Protein AF-A0AAV9M913-F1 (afdb_monomer_lite)

Foldseek 3Di:
DDVVVVVVVVVVVVVVVVVVVVVVPPDDDPDDDDDDDDDDDDPPPDPPPPDPDPDDPPFFQAAEPQPRHGGDYVVPDPDDGDDPPDD

Secondary structure (DSSP, 8-state):
--HHHHHHHHHHHHHHHHHHHHHGGG-------------------------S---------SB-TTT--BSS-GGG--SPPPP----

Structure (mmCIF, N/CA/C/O backbone):
data_AF-A0AAV9M913-F1
#
_entry.id   AF-A0AAV9M913-F1
#
loop_
_atom_site.group_PDB
_atom_site.id
_atom_site.type_symbol
_atom_site.label_atom_id
_atom_site.label_alt_id
_atom_site.label_comp_id
_atom_site.label_asym_id
_atom_site.label_entity_id
_atom_site.label_seq_id
_atom_site.pdbx_PDB_ins_code
_atom_site.Cartn_x
_atom_site.Cartn_y
_atom_site.Cartn_z
_atom_site.occupancy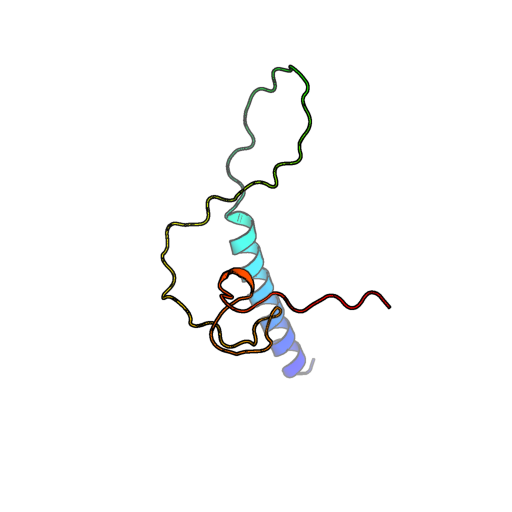
_atom_site.B_iso_or_equiv
_atom_site.auth_seq_id
_atom_site.auth_comp_id
_atom_site.auth_asym_id
_atom_site.auth_atom_id
_atom_site.pdbx_PDB_model_num
ATOM 1 N N . MET A 1 1 ? 23.000 7.680 -30.845 1.00 68.25 1 MET A N 1
ATOM 2 C CA . MET A 1 1 ? 21.700 7.824 -30.160 1.00 68.25 1 MET A CA 1
ATOM 3 C C . MET A 1 1 ? 20.716 6.917 -30.858 1.00 68.25 1 MET A C 1
ATOM 5 O O . MET A 1 1 ? 20.477 7.100 -32.045 1.00 68.25 1 MET A O 1
ATOM 9 N N . ILE A 1 2 ? 20.240 5.902 -30.149 1.00 89.31 2 ILE A N 1
ATOM 10 C CA . ILE A 1 2 ? 19.166 5.020 -30.609 1.00 89.31 2 ILE A CA 1
ATOM 11 C C . ILE A 1 2 ? 17.834 5.694 -30.283 1.00 89.31 2 ILE A C 1
ATOM 13 O O . ILE A 1 2 ? 17.714 6.394 -29.279 1.00 89.31 2 ILE A O 1
ATOM 17 N N . VAL A 1 3 ? 16.842 5.524 -31.155 1.00 89.69 3 VAL A N 1
ATOM 18 C CA . VAL A 1 3 ? 15.512 6.141 -31.002 1.00 89.69 3 VAL A CA 1
ATOM 19 C C . VAL A 1 3 ? 14.866 5.736 -29.670 1.00 89.69 3 VAL A C 1
ATOM 21 O O . VAL A 1 3 ? 14.175 6.538 -29.050 1.00 89.69 3 VAL A O 1
ATOM 24 N N . GLU A 1 4 ? 15.157 4.529 -29.188 1.00 90.75 4 GLU A N 1
ATOM 25 C CA . GLU A 1 4 ? 14.695 4.003 -27.901 1.00 90.75 4 GLU A CA 1
ATOM 26 C C . GLU A 1 4 ? 15.182 4.841 -26.710 1.00 90.75 4 GLU A C 1
ATOM 28 O O . GLU A 1 4 ? 14.377 5.198 -25.850 1.00 90.75 4 GLU A O 1
ATOM 33 N N . ASP A 1 5 ? 16.454 5.253 -26.700 1.00 92.12 5 ASP A N 1
ATOM 34 C CA . ASP A 1 5 ? 17.018 6.087 -25.629 1.00 92.12 5 ASP A CA 1
ATOM 35 C C . ASP A 1 5 ? 16.338 7.460 -25.561 1.00 92.12 5 ASP A C 1
ATOM 37 O O . ASP A 1 5 ? 16.097 7.993 -24.476 1.00 92.12 5 ASP A O 1
ATOM 41 N N . LEU A 1 6 ? 15.982 8.026 -26.720 1.00 92.94 6 LEU A N 1
ATOM 42 C CA . LEU A 1 6 ? 15.251 9.292 -26.792 1.00 92.94 6 LEU A CA 1
ATOM 43 C C . LEU A 1 6 ? 13.828 9.141 -26.244 1.00 92.94 6 LEU A C 1
ATOM 45 O O . LEU A 1 6 ? 13.362 9.999 -25.498 1.00 92.94 6 LEU A O 1
ATOM 49 N N . MET A 1 7 ? 13.150 8.036 -26.558 1.00 93.56 7 MET A N 1
ATOM 50 C CA . MET A 1 7 ? 11.800 7.757 -26.057 1.00 93.56 7 MET A CA 1
ATOM 51 C C . MET A 1 7 ? 11.782 7.542 -24.540 1.00 93.56 7 MET A C 1
ATOM 53 O O . MET A 1 7 ? 10.891 8.047 -23.853 1.00 93.56 7 MET A O 1
ATOM 57 N N . ILE A 1 8 ? 12.783 6.833 -24.010 1.00 94.06 8 ILE A N 1
ATOM 58 C CA . ILE A 1 8 ? 12.959 6.632 -22.567 1.00 94.06 8 ILE A CA 1
ATOM 59 C C . ILE A 1 8 ? 13.222 7.977 -21.876 1.00 94.06 8 ILE A C 1
ATOM 61 O O . ILE A 1 8 ? 12.565 8.291 -20.882 1.00 94.06 8 ILE A O 1
ATOM 65 N N . GLY A 1 9 ? 14.121 8.800 -22.428 1.00 94.94 9 GLY A N 1
ATOM 66 C CA . GLY A 1 9 ? 14.431 10.129 -21.895 1.00 94.94 9 GLY A CA 1
ATOM 67 C C . GLY A 1 9 ? 13.208 11.047 -21.839 1.00 94.94 9 GLY A C 1
ATOM 68 O O . GLY A 1 9 ? 12.919 11.623 -20.789 1.00 94.94 9 GLY A O 1
ATOM 69 N N . LEU A 1 10 ? 12.434 11.108 -22.927 1.00 94.56 10 LEU A N 1
ATOM 70 C CA . LEU A 1 10 ? 11.212 11.916 -23.002 1.00 94.56 10 LEU A CA 1
ATOM 71 C C . LEU A 1 10 ? 10.154 11.474 -21.983 1.00 94.56 10 LEU A C 1
ATOM 73 O O . LEU A 1 10 ? 9.481 12.316 -21.387 1.00 94.56 10 LEU A O 1
ATOM 77 N N . ARG A 1 11 ? 10.021 10.164 -21.736 1.00 93.06 11 ARG A N 1
ATOM 78 C CA . ARG A 1 11 ? 9.069 9.646 -20.744 1.00 93.06 11 ARG A CA 1
ATOM 79 C C . ARG A 1 11 ? 9.458 10.034 -19.317 1.00 93.06 11 ARG A C 1
ATOM 81 O O . ARG A 1 11 ? 8.606 10.473 -18.548 1.00 93.06 11 ARG A O 1
ATOM 88 N N . ILE A 1 12 ? 10.743 9.911 -18.987 1.00 95.06 12 ILE A N 1
ATOM 89 C CA . ILE A 1 12 ? 11.285 10.288 -17.674 1.00 95.06 12 ILE A CA 1
ATOM 90 C C . ILE A 1 12 ? 11.116 11.795 -17.436 1.00 95.06 12 ILE A C 1
ATOM 92 O O . ILE A 1 12 ? 10.723 12.218 -16.346 1.00 95.06 12 ILE A O 1
ATOM 96 N N . GLU A 1 13 ? 11.385 12.616 -18.451 1.00 93.38 13 GLU A N 1
ATOM 97 C CA . GLU A 1 13 ? 11.222 14.069 -18.373 1.00 93.38 13 GLU A CA 1
ATOM 98 C C . GLU A 1 13 ? 9.753 14.481 -18.147 1.00 93.38 13 GLU A C 1
ATOM 100 O O . GLU A 1 13 ? 9.467 15.338 -17.301 1.00 93.38 13 GLU A O 1
ATOM 105 N N . GLU A 1 14 ? 8.809 13.838 -18.844 1.00 92.88 14 GLU A N 1
ATOM 106 C CA . GLU A 1 14 ? 7.367 14.061 -18.670 1.00 92.88 14 GLU A CA 1
ATOM 107 C C . GLU A 1 14 ? 6.899 13.724 -17.243 1.00 92.88 14 GLU A C 1
ATOM 109 O O . GLU A 1 14 ? 6.219 14.537 -16.596 1.00 92.88 14 GLU A O 1
ATOM 114 N N . ASP A 1 15 ? 7.308 12.564 -16.723 1.00 89.69 15 ASP A N 1
ATOM 115 C CA . ASP A 1 15 ? 6.937 12.097 -15.385 1.00 89.69 15 ASP A CA 1
ATOM 116 C C . ASP A 1 15 ? 7.508 13.008 -14.279 1.00 89.69 15 ASP A C 1
ATOM 118 O O . ASP A 1 15 ? 6.793 13.369 -13.332 1.00 89.69 15 ASP A O 1
ATOM 122 N N . ASN A 1 16 ? 8.751 13.479 -14.428 1.00 91.88 16 ASN A N 1
ATOM 123 C CA . ASN A 1 16 ? 9.379 14.428 -13.500 1.00 91.88 16 ASN A CA 1
ATOM 124 C C . ASN A 1 16 ? 8.648 15.779 -13.467 1.00 91.88 16 ASN A C 1
ATOM 126 O O . ASN A 1 16 ? 8.359 16.319 -12.394 1.00 91.88 16 ASN A O 1
ATOM 130 N N . LYS A 1 17 ? 8.258 16.309 -14.631 1.00 88.69 17 LYS A N 1
ATOM 131 C CA . LYS A 1 17 ? 7.477 17.554 -14.727 1.00 88.69 17 LYS A CA 1
ATOM 132 C C . LYS A 1 17 ? 6.096 17.419 -14.077 1.00 88.69 17 LYS A C 1
ATOM 134 O O . LYS A 1 17 ? 5.585 18.376 -13.484 1.00 88.69 17 LYS A O 1
ATOM 139 N N . ALA A 1 18 ? 5.477 16.242 -14.173 1.00 79.00 18 ALA A N 1
ATOM 140 C CA . ALA A 1 18 ? 4.212 15.948 -13.504 1.00 79.00 18 ALA A CA 1
ATOM 141 C C . ALA A 1 18 ? 4.371 15.805 -11.978 1.00 79.00 18 ALA A C 1
ATOM 143 O O . ALA A 1 18 ? 3.454 16.166 -11.233 1.00 79.00 18 ALA A O 1
ATOM 144 N N . ALA A 1 19 ? 5.512 15.305 -11.497 1.00 77.81 19 ALA A N 1
ATOM 145 C CA . ALA A 1 19 ? 5.841 15.248 -10.072 1.00 77.81 19 ALA A CA 1
ATOM 146 C C . ALA A 1 19 ? 6.074 16.651 -9.475 1.00 77.81 19 ALA A C 1
ATOM 148 O O . ALA A 1 19 ? 5.497 16.973 -8.434 1.00 77.81 19 ALA A O 1
ATOM 149 N N . GLU A 1 20 ? 6.793 17.525 -10.184 1.00 71.44 20 GLU A N 1
ATOM 150 C CA . GLU A 1 20 ? 7.047 18.924 -9.790 1.00 71.44 20 GLU A CA 1
ATOM 151 C C . GLU A 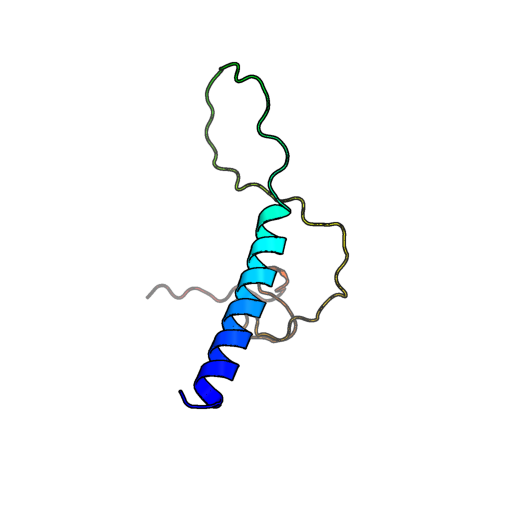1 20 ? 5.757 19.752 -9.632 1.00 71.44 20 GLU A C 1
ATOM 153 O O . GLU A 1 20 ? 5.611 20.570 -8.721 1.00 71.44 20 GLU A O 1
ATOM 158 N N . LYS A 1 21 ? 4.749 19.522 -10.483 1.00 67.75 21 LYS A N 1
ATOM 159 C CA . LYS A 1 21 ? 3.439 20.186 -10.336 1.00 67.75 21 LYS A CA 1
ATOM 160 C C . LYS A 1 21 ? 2.674 19.719 -9.094 1.00 67.75 21 LYS A C 1
ATOM 162 O O . LYS A 1 21 ? 1.906 20.495 -8.528 1.00 67.75 21 LYS A O 1
ATOM 167 N N . ARG A 1 22 ? 2.877 18.472 -8.656 1.00 63.56 22 ARG A N 1
ATOM 168 C CA . ARG A 1 22 ? 2.247 17.914 -7.447 1.00 63.56 22 ARG A CA 1
ATOM 169 C C . ARG A 1 22 ? 2.942 18.387 -6.169 1.00 63.56 22 ARG A C 1
ATOM 171 O O . ARG A 1 22 ? 2.261 18.593 -5.166 1.00 63.56 22 ARG A O 1
ATOM 178 N N . SER A 1 23 ? 4.258 18.608 -6.203 1.00 61.88 23 SER A N 1
ATOM 179 C CA . SER A 1 23 ? 5.027 19.117 -5.058 1.00 61.88 23 SER A CA 1
ATOM 180 C C . SER A 1 23 ? 4.794 20.607 -4.786 1.00 61.88 23 SER A C 1
ATOM 182 O O . SER A 1 23 ? 4.939 21.037 -3.650 1.00 61.88 23 SER A O 1
ATOM 184 N N . ARG A 1 24 ? 4.350 21.402 -5.770 1.00 59.19 24 ARG A N 1
ATOM 185 C CA . ARG A 1 24 ? 3.982 22.819 -5.551 1.00 59.19 24 ARG A CA 1
ATOM 186 C C . ARG A 1 24 ? 2.600 23.031 -4.915 1.00 59.19 24 ARG A C 1
ATOM 188 O O . ARG A 1 24 ? 2.301 24.136 -4.473 1.00 59.19 24 ARG A O 1
ATOM 195 N N . GLY A 1 25 ? 1.765 21.994 -4.825 1.00 51.66 25 GLY A N 1
ATOM 196 C CA . GLY A 1 25 ? 0.398 22.070 -4.287 1.00 51.66 25 GLY A CA 1
ATOM 197 C C . GLY A 1 25 ? 0.271 22.027 -2.757 1.00 51.66 25 GLY A C 1
ATOM 198 O O . GLY A 1 25 ? -0.847 22.004 -2.251 1.00 51.66 25 GLY A O 1
ATOM 199 N N . ASN A 1 26 ? 1.376 21.982 -2.007 1.00 56.56 26 ASN A N 1
ATOM 200 C CA . ASN A 1 26 ? 1.369 21.835 -0.543 1.00 56.56 26 ASN A CA 1
ATOM 201 C C . ASN A 1 26 ? 2.103 22.964 0.210 1.00 56.56 26 ASN A C 1
ATOM 203 O O . ASN A 1 26 ? 2.156 22.937 1.439 1.00 56.56 26 ASN A O 1
ATOM 207 N N . SER A 1 27 ? 2.615 23.978 -0.492 1.00 55.00 27 SER A N 1
ATOM 208 C CA . SER A 1 27 ? 3.323 25.102 0.125 1.00 55.00 27 SER A CA 1
ATOM 209 C C . SER A 1 27 ? 2.372 26.282 0.334 1.00 55.00 27 SER A C 1
ATOM 211 O O . SER A 1 27 ? 2.365 27.259 -0.411 1.00 55.00 27 SER A O 1
ATOM 213 N N . THR A 1 28 ? 1.494 26.177 1.332 1.00 47.03 28 THR A N 1
ATOM 214 C CA . THR A 1 28 ? 0.727 27.327 1.831 1.00 47.03 28 THR A CA 1
ATOM 215 C C . THR A 1 28 ? 0.964 27.484 3.330 1.00 47.03 28 THR A C 1
ATOM 217 O O . THR A 1 28 ? 0.618 26.606 4.115 1.00 47.03 28 THR A O 1
ATOM 220 N N . LYS A 1 29 ? 1.504 28.658 3.688 1.00 49.59 29 LYS A N 1
ATOM 221 C CA . LYS A 1 29 ? 1.651 29.256 5.029 1.00 49.59 29 LYS A CA 1
ATOM 222 C C . LYS A 1 29 ? 2.770 28.716 5.929 1.00 49.59 29 LYS A C 1
ATOM 224 O O . LYS A 1 29 ? 2.534 28.078 6.948 1.00 49.59 29 LYS A O 1
ATOM 229 N N . SER A 1 30 ? 3.988 29.157 5.618 1.00 63.16 30 SER A N 1
ATOM 230 C CA . SER A 1 30 ? 4.886 29.691 6.649 1.00 63.16 30 SER A CA 1
ATOM 231 C C . SER A 1 30 ? 4.412 31.111 6.991 1.00 63.16 30 SER A C 1
ATOM 233 O O . SER A 1 30 ? 4.266 31.929 6.083 1.00 63.16 30 SER A O 1
ATOM 235 N N . GLY A 1 31 ? 4.092 31.391 8.258 1.00 50.03 31 GLY A N 1
ATOM 236 C CA . GLY A 1 31 ? 3.689 32.732 8.683 1.00 50.03 31 GLY A CA 1
ATOM 237 C C . GLY A 1 31 ? 3.109 32.830 10.099 1.00 50.03 31 GLY A C 1
ATOM 238 O O . GLY A 1 31 ? 1.901 32.717 10.268 1.00 50.03 31 GLY A O 1
ATOM 239 N N . VAL A 1 32 ? 3.989 33.191 11.043 1.00 40.78 32 VAL A N 1
ATOM 240 C CA . VAL A 1 32 ? 3.756 34.051 12.229 1.00 40.78 32 VAL A CA 1
ATOM 241 C C . VAL A 1 32 ? 3.402 33.411 13.596 1.00 40.78 32 VAL A C 1
ATOM 243 O O . VAL A 1 32 ? 2.360 32.798 13.786 1.00 40.78 32 VAL A O 1
ATOM 246 N N . LYS A 1 33 ? 4.306 33.742 14.545 1.00 40.56 33 LYS A N 1
ATOM 247 C CA . LYS A 1 33 ? 4.326 33.746 16.028 1.00 40.56 33 LYS A CA 1
ATOM 248 C C . LYS A 1 33 ? 4.269 32.424 16.806 1.00 40.56 33 LYS A C 1
ATOM 250 O O . LYS A 1 33 ? 3.217 31.915 17.165 1.00 40.56 33 LYS A O 1
ATOM 255 N N . ILE A 1 34 ? 5.471 31.987 17.186 1.00 50.56 34 ILE A N 1
ATOM 256 C CA . ILE A 1 34 ? 5.760 31.149 18.351 1.00 50.56 34 ILE A CA 1
ATOM 257 C C . ILE A 1 34 ? 5.649 32.040 19.601 1.00 50.56 34 ILE A C 1
ATOM 259 O O . ILE A 1 34 ? 6.350 33.046 19.699 1.00 50.56 34 ILE A O 1
ATOM 263 N N . VAL A 1 35 ? 4.766 31.670 20.526 1.00 40.22 35 VAL A N 1
ATOM 264 C CA . VAL A 1 35 ? 4.857 31.985 21.959 1.00 40.22 35 VAL A CA 1
ATOM 265 C C . VAL A 1 35 ? 4.931 30.632 22.668 1.00 40.22 35 VAL A C 1
ATOM 267 O O . VAL A 1 35 ? 4.118 29.750 22.390 1.00 40.22 35 VAL A O 1
ATOM 270 N N . GLU A 1 36 ? 5.968 30.465 23.487 1.00 51.34 36 GLU A N 1
ATOM 271 C CA . GLU A 1 36 ? 6.213 29.319 24.369 1.00 51.34 36 GLU A CA 1
ATOM 272 C C . GLU A 1 36 ? 5.133 29.187 25.450 1.00 51.34 36 GLU A C 1
ATOM 274 O O . GLU A 1 36 ? 4.788 30.187 26.069 1.00 51.34 36 GLU A O 1
ATOM 279 N N . GLU A 1 37 ? 4.684 27.954 25.725 1.00 32.78 37 GLU A N 1
ATOM 280 C CA . GLU A 1 37 ? 4.798 27.331 27.059 1.00 32.78 37 GLU A CA 1
ATOM 281 C C . GLU A 1 37 ? 4.631 25.791 26.947 1.00 32.78 37 GLU A C 1
ATOM 283 O O . GLU A 1 37 ? 3.815 25.288 26.170 1.00 32.78 37 GLU A O 1
ATOM 288 N N . ASP A 1 38 ? 5.473 25.055 27.676 1.00 42.16 38 ASP A N 1
ATOM 289 C CA . ASP A 1 38 ? 5.713 23.594 27.697 1.00 42.16 38 ASP A CA 1
ATOM 290 C C . ASP A 1 38 ? 4.871 22.889 28.809 1.00 42.16 38 ASP A C 1
ATOM 292 O O . ASP A 1 38 ? 4.111 23.560 29.502 1.00 42.16 38 ASP A O 1
ATOM 296 N N . PRO A 1 39 ? 5.057 21.599 29.172 1.00 58.81 39 PRO A N 1
ATOM 297 C CA . PRO A 1 39 ? 4.948 20.322 28.456 1.00 58.81 39 PRO A CA 1
ATOM 298 C C . PRO A 1 39 ? 3.785 19.451 28.984 1.00 58.81 39 PRO A C 1
ATOM 300 O O . PRO A 1 39 ? 3.536 19.365 30.184 1.00 58.81 39 PRO A O 1
ATOM 303 N N . SER A 1 40 ? 3.209 18.577 28.153 1.00 40.22 40 SER A N 1
ATOM 304 C CA . SER A 1 40 ? 2.903 17.215 28.634 1.00 40.22 40 SER A CA 1
ATOM 305 C C . SER A 1 40 ? 2.736 16.210 27.499 1.00 40.22 40 SER A C 1
ATOM 307 O O . SER A 1 40 ? 2.334 16.490 26.372 1.00 40.22 40 SER A O 1
ATOM 309 N N . LYS A 1 41 ? 3.181 14.999 27.803 1.00 55.28 41 LYS A N 1
ATOM 310 C CA . LYS A 1 41 ? 3.649 13.999 26.858 1.00 55.28 41 LYS A CA 1
ATOM 311 C C . LYS A 1 41 ? 2.477 13.182 26.337 1.00 55.28 41 LYS A C 1
ATOM 313 O O . LYS A 1 41 ? 1.860 12.442 27.094 1.00 55.28 41 LYS A O 1
ATOM 318 N N . SER A 1 42 ? 2.235 13.207 25.030 1.00 53.59 42 SER A N 1
ATOM 319 C CA . SER A 1 42 ? 1.916 11.995 24.259 1.00 53.59 42 SER A CA 1
ATOM 320 C C . SER A 1 42 ? 1.917 12.309 22.764 1.00 53.59 42 SER A C 1
ATOM 322 O O . SER A 1 42 ? 1.158 13.141 22.277 1.00 53.59 42 SER A O 1
ATOM 324 N N . LYS A 1 43 ? 2.786 11.617 22.016 1.00 55.41 43 LYS A N 1
ATOM 325 C CA . LYS A 1 43 ? 2.882 11.660 20.549 1.00 55.41 43 LYS A CA 1
ATOM 326 C C . LYS A 1 43 ? 1.575 11.163 19.917 1.00 55.41 43 LYS A C 1
ATOM 328 O O . LYS A 1 43 ? 1.467 10.018 19.482 1.00 55.41 43 LYS A O 1
ATOM 333 N N . LYS A 1 44 ? 0.565 12.030 19.848 1.00 53.50 44 LYS A N 1
ATOM 334 C CA . LYS A 1 44 ? -0.665 11.791 19.098 1.00 53.50 44 LYS A CA 1
ATOM 335 C C . LYS A 1 44 ? -0.362 12.067 17.634 1.00 53.50 44 LYS A C 1
ATOM 337 O O . LYS A 1 44 ? -0.377 13.203 17.172 1.00 53.50 44 LYS A O 1
ATOM 342 N N . ARG A 1 45 ? -0.028 10.990 16.921 1.00 59.50 45 ARG A N 1
ATOM 343 C CA . ARG A 1 45 ? 0.085 10.934 15.459 1.00 59.50 45 ARG A CA 1
ATOM 344 C C . ARG A 1 45 ? -1.055 11.765 14.862 1.00 59.50 45 ARG A C 1
ATOM 346 O O . ARG A 1 45 ? -2.223 11.486 15.141 1.00 59.50 45 ARG A O 1
ATOM 353 N N . LYS A 1 46 ? -0.703 12.815 14.114 1.00 52.25 46 LYS A N 1
ATOM 354 C CA . LYS A 1 46 ? -1.639 13.735 13.462 1.00 52.25 46 LYS A CA 1
ATOM 355 C C . LYS A 1 46 ? -2.660 12.898 12.699 1.00 52.25 46 LYS A C 1
ATOM 357 O O . LYS A 1 46 ? -2.322 12.276 11.695 1.00 52.25 46 LYS A O 1
ATOM 362 N N . LYS A 1 47 ? -3.902 12.848 13.192 1.00 51.19 47 LYS A N 1
ATOM 363 C CA . LYS A 1 47 ? -5.017 12.447 12.344 1.00 51.19 47 LYS A CA 1
ATOM 364 C C . LYS A 1 47 ? -5.114 13.553 11.313 1.00 51.19 47 LYS A C 1
ATOM 366 O O . LYS A 1 47 ? -5.621 14.631 11.606 1.00 51.19 47 LYS A O 1
ATOM 371 N N . THR A 1 48 ? -4.571 13.308 10.127 1.00 44.22 48 THR A N 1
ATOM 372 C CA . THR A 1 48 ? -5.099 13.969 8.949 1.00 44.22 48 THR A CA 1
ATOM 373 C C . THR A 1 48 ? -6.577 13.606 8.960 1.00 44.22 48 THR A C 1
ATOM 375 O O . THR A 1 48 ? -6.957 12.440 8.847 1.00 44.22 48 THR A O 1
ATOM 378 N N . SER A 1 49 ? -7.419 14.588 9.267 1.00 53.88 49 SER A N 1
ATOM 379 C CA . SER A 1 49 ? -8.840 14.542 8.965 1.00 53.88 49 SER A CA 1
ATOM 380 C C . SER A 1 49 ? -8.921 14.416 7.450 1.00 53.88 49 SER A C 1
ATOM 382 O O . SER A 1 49 ? -8.932 15.411 6.727 1.00 53.88 49 SER A O 1
ATOM 384 N N . GLY A 1 50 ? -8.795 13.172 6.989 1.00 46.59 50 GLY A N 1
ATOM 385 C CA . GLY A 1 50 ? -8.807 12.810 5.591 1.00 46.59 50 GLY A CA 1
ATOM 386 C C . GLY A 1 50 ? -10.111 13.297 4.996 1.00 46.59 50 GLY A C 1
ATOM 387 O O . GLY A 1 50 ? -11.169 13.121 5.601 1.00 46.59 50 GLY A O 1
ATOM 388 N N . LEU A 1 51 ? -9.971 13.964 3.853 1.00 45.97 51 LEU A N 1
ATOM 389 C CA . LEU A 1 51 ? -11.005 14.280 2.880 1.00 45.97 51 LEU A CA 1
ATOM 390 C C . LEU A 1 51 ? -12.327 13.552 3.156 1.00 45.97 51 LEU A C 1
ATOM 392 O O . LEU A 1 51 ? -12.407 12.326 3.064 1.00 45.97 51 LEU A O 1
ATOM 396 N N . LYS A 1 52 ? -13.385 14.331 3.405 1.00 46.09 52 LYS A N 1
ATOM 397 C CA . LYS A 1 52 ? -14.767 13.909 3.157 1.00 46.09 52 LYS A CA 1
ATOM 398 C C . LYS A 1 52 ? -14.958 13.698 1.648 1.00 46.09 52 LYS A C 1
ATOM 400 O O . LYS A 1 52 ? -15.674 14.436 0.990 1.00 46.09 52 LYS A O 1
ATOM 405 N N . SER A 1 53 ? -14.313 12.693 1.088 1.00 53.28 53 SER A N 1
ATOM 406 C CA . SER A 1 53 ? -14.834 11.982 -0.066 1.00 53.28 53 SER A CA 1
ATOM 407 C C . SER A 1 53 ? -15.171 10.615 0.488 1.00 53.28 53 SER A C 1
ATOM 409 O O . SER A 1 53 ? -14.296 9.986 1.070 1.00 53.28 53 SER A O 1
ATOM 411 N N . ASN A 1 54 ? -16.419 10.175 0.405 1.00 61.78 54 ASN A N 1
ATOM 412 C CA . ASN A 1 54 ? -16.741 8.771 0.611 1.00 61.78 54 ASN A CA 1
ATOM 413 C C . ASN A 1 54 ? -16.203 8.067 -0.647 1.00 61.78 54 ASN A C 1
ATOM 415 O O . ASN A 1 54 ? -16.866 8.168 -1.680 1.00 61.78 54 ASN A O 1
ATOM 419 N N . PRO A 1 55 ? -14.985 7.475 -0.666 1.00 59.91 55 PRO A N 1
ATOM 420 C CA . PRO A 1 55 ? -14.628 6.661 -1.813 1.00 59.91 55 PRO A CA 1
ATOM 421 C C . PRO A 1 55 ? -15.672 5.541 -1.889 1.00 59.91 55 PRO A C 1
ATOM 423 O O . PRO A 1 55 ? -16.094 5.051 -0.832 1.00 59.91 55 PRO A O 1
ATOM 426 N N . PRO A 1 56 ? -16.113 5.135 -3.093 1.00 61.38 56 PRO A N 1
ATOM 427 C CA . PRO A 1 56 ? -17.005 3.991 -3.231 1.00 61.38 56 PRO A CA 1
ATOM 428 C C . PRO A 1 56 ? -16.436 2.854 -2.385 1.00 61.38 56 PRO A C 1
ATOM 430 O O . PRO A 1 56 ? -15.239 2.579 -2.483 1.00 61.38 56 PRO A O 1
ATOM 433 N N . LYS A 1 57 ? -17.253 2.288 -1.480 1.00 67.62 57 LYS A N 1
ATOM 434 C CA . LYS A 1 57 ? -16.829 1.281 -0.495 1.00 67.62 57 LYS A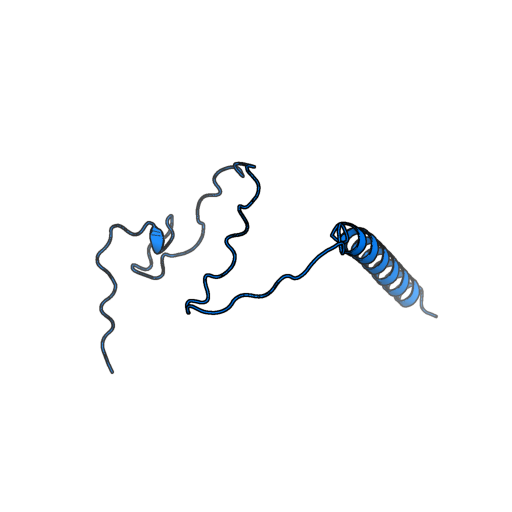 CA 1
ATOM 435 C C . LYS A 1 57 ? -16.211 0.099 -1.237 1.00 67.62 57 LYS A C 1
ATOM 437 O O . LYS A 1 57 ? -16.905 -0.834 -1.631 1.00 67.62 57 LYS A O 1
ATOM 442 N N . MET A 1 58 ? -14.905 0.161 -1.466 1.00 70.75 58 MET A N 1
ATOM 443 C CA . MET A 1 58 ? -14.176 -0.919 -2.095 1.00 70.75 58 MET A CA 1
ATOM 444 C C . MET A 1 58 ? -14.216 -2.082 -1.119 1.00 70.75 58 MET A C 1
ATOM 446 O O . MET A 1 58 ? -13.724 -1.984 0.009 1.00 70.75 58 MET A O 1
ATOM 450 N N . LYS A 1 59 ? -14.863 -3.166 -1.549 1.00 78.81 59 LYS A N 1
ATOM 451 C CA . LYS A 1 59 ? -14.842 -4.437 -0.834 1.00 78.81 59 LYS A CA 1
ATOM 452 C C . LYS A 1 59 ? -13.387 -4.840 -0.608 1.00 78.81 59 LYS A C 1
ATOM 454 O O . LYS A 1 59 ? -12.528 -4.641 -1.463 1.00 78.81 59 LYS A O 1
ATOM 459 N N . PHE A 1 60 ? -13.090 -5.342 0.582 1.00 87.75 60 PHE A N 1
ATOM 460 C CA . PHE A 1 60 ? -11.752 -5.816 0.889 1.00 87.75 60 PHE A CA 1
ATOM 461 C C . PHE A 1 60 ? -11.509 -7.139 0.153 1.00 87.75 60 PHE A C 1
ATOM 463 O O . PHE A 1 60 ? -12.179 -8.133 0.430 1.00 87.75 60 PHE A O 1
ATOM 470 N N . ASN A 1 61 ? -10.557 -7.143 -0.782 1.00 88.25 61 ASN A N 1
ATOM 471 C CA . ASN A 1 61 ? -10.239 -8.320 -1.596 1.00 88.25 61 A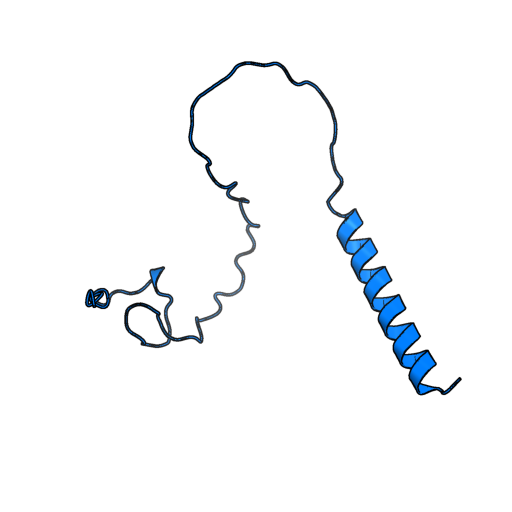SN A CA 1
ATOM 472 C C . ASN A 1 61 ? -9.248 -9.289 -0.925 1.00 88.25 61 ASN A C 1
ATOM 474 O O . ASN A 1 61 ? -9.067 -10.394 -1.425 1.00 88.25 61 ASN A O 1
ATOM 478 N N . GLY A 1 62 ? -8.601 -8.895 0.175 1.00 91.00 62 GLY A N 1
ATOM 479 C CA . GLY A 1 62 ? -7.618 -9.729 0.870 1.00 91.00 62 GLY A CA 1
ATOM 480 C C . GLY A 1 62 ? -8.227 -10.694 1.891 1.00 91.00 62 GLY A C 1
ATOM 481 O O . GLY A 1 62 ? -9.439 -10.712 2.134 1.00 91.00 62 GLY A O 1
ATOM 482 N N . ASN A 1 63 ? -7.351 -11.461 2.538 1.00 93.00 63 ASN A N 1
ATOM 483 C CA . ASN A 1 63 ? -7.674 -12.297 3.691 1.00 93.00 63 ASN A CA 1
ATOM 484 C C . ASN A 1 63 ? -7.481 -11.509 4.996 1.00 93.00 63 ASN A C 1
ATOM 486 O O . ASN A 1 63 ? -6.609 -10.645 5.114 1.00 93.00 63 ASN A O 1
ATOM 490 N N . CYS A 1 64 ? -8.319 -11.790 5.987 1.00 91.19 64 CYS A N 1
ATOM 491 C CA . CYS A 1 64 ? -8.244 -11.186 7.307 1.00 91.19 64 CYS A CA 1
ATOM 492 C C . CYS A 1 64 ? -7.063 -11.755 8.106 1.00 91.19 64 CYS A C 1
ATOM 494 O O . CYS A 1 64 ? -7.013 -12.951 8.343 1.00 91.19 64 CYS A O 1
ATOM 496 N N . PHE A 1 65 ? -6.177 -10.904 8.628 1.00 87.31 65 PHE A N 1
ATOM 497 C CA . PHE A 1 65 ? -5.029 -11.339 9.445 1.00 87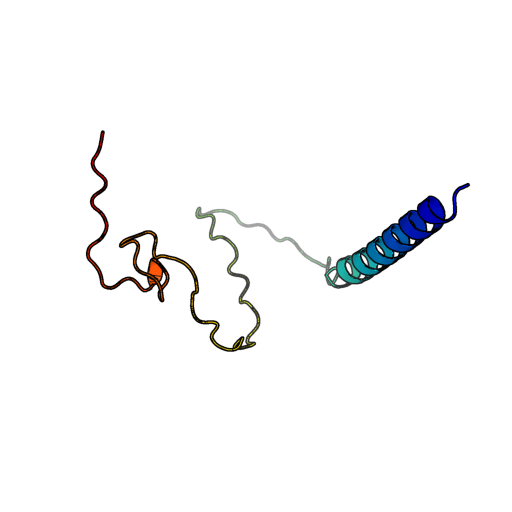.31 65 PHE A CA 1
ATOM 498 C C . PHE A 1 65 ? -5.413 -12.116 10.723 1.00 87.31 65 PHE A C 1
ATOM 500 O O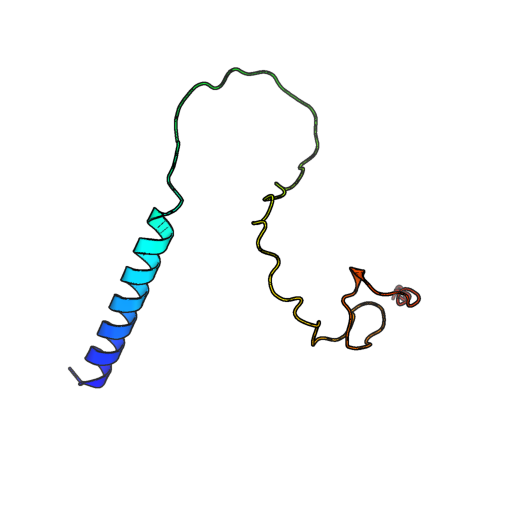 . PHE A 1 65 ? -4.625 -12.904 11.233 1.00 87.31 65 PHE A O 1
ATOM 507 N N . ASN A 1 66 ? -6.625 -11.906 11.252 1.00 89.19 66 ASN A N 1
ATOM 508 C CA . ASN A 1 66 ? -7.075 -12.565 12.482 1.00 89.19 66 ASN A CA 1
ATOM 509 C C . ASN A 1 66 ? -7.688 -13.951 12.254 1.00 89.19 66 ASN A C 1
ATOM 511 O O . ASN A 1 66 ? -7.662 -14.762 13.169 1.00 89.19 66 ASN A O 1
ATOM 515 N N . CYS A 1 67 ? -8.300 -14.212 11.097 1.00 90.00 67 CYS A N 1
ATOM 516 C CA . CYS A 1 67 ? -9.042 -15.461 10.869 1.00 90.00 67 CYS A CA 1
ATOM 517 C C . CYS A 1 67 ? -8.809 -16.088 9.491 1.00 90.00 67 CYS A C 1
ATOM 519 O O . CYS A 1 67 ? -9.478 -17.056 9.145 1.00 90.00 67 CYS A O 1
ATOM 521 N N . ASP A 1 68 ? -7.928 -15.500 8.684 1.00 89.38 68 ASP A N 1
ATOM 522 C CA . ASP A 1 68 ? -7.574 -15.902 7.321 1.00 89.38 68 ASP A CA 1
ATOM 523 C C . ASP A 1 68 ? -8.759 -15.968 6.333 1.00 89.38 68 ASP A C 1
ATOM 525 O O . ASP A 1 68 ? -8.607 -16.408 5.194 1.00 89.38 68 ASP A O 1
ATOM 529 N N . LYS A 1 69 ? -9.945 -15.462 6.708 1.00 89.88 69 LYS A N 1
ATOM 530 C CA . LYS A 1 69 ? -11.133 -15.398 5.838 1.00 89.88 69 LYS A CA 1
ATOM 531 C C . LYS A 1 69 ? -11.138 -14.133 4.983 1.00 89.88 69 LYS A C 1
ATOM 533 O O . LYS A 1 69 ? -10.803 -13.049 5.459 1.00 89.88 69 LYS A O 1
ATOM 538 N N . ARG A 1 70 ? -11.571 -14.259 3.726 1.00 90.19 70 ARG A N 1
ATOM 539 C CA . ARG A 1 70 ? -11.737 -13.129 2.794 1.00 90.19 70 ARG A CA 1
ATOM 540 C C . ARG A 1 70 ? -12.958 -12.260 3.119 1.00 90.19 70 ARG A C 1
ATOM 542 O O . ARG A 1 70 ? -13.875 -12.697 3.814 1.00 90.19 70 ARG A O 1
ATOM 549 N N . GLY A 1 71 ? -12.991 -11.050 2.563 1.00 89.44 71 GLY A N 1
ATOM 550 C CA . GLY A 1 71 ? -14.182 -10.187 2.542 1.00 89.44 71 GLY A CA 1
ATOM 551 C C . GLY A 1 71 ? -14.292 -9.171 3.681 1.00 89.44 71 GLY A C 1
ATOM 552 O O . GLY A 1 71 ? -15.200 -8.348 3.655 1.00 89.44 71 GLY A O 1
ATOM 553 N N . HIS A 1 72 ? -13.373 -9.184 4.649 1.00 91.94 72 HIS A N 1
ATOM 554 C CA . HIS A 1 72 ? -13.306 -8.175 5.708 1.00 91.94 72 HIS A CA 1
ATOM 555 C C . HIS A 1 72 ? -11.870 -7.969 6.205 1.00 91.94 72 HIS A C 1
ATOM 557 O O . HIS A 1 72 ? -11.029 -8.867 6.122 1.00 91.94 72 HIS A O 1
ATOM 563 N N . ARG A 1 73 ? -11.594 -6.782 6.748 1.00 91.19 73 ARG A N 1
ATOM 564 C CA . ARG A 1 73 ? -10.294 -6.454 7.359 1.00 91.19 73 ARG A CA 1
ATOM 565 C C . ARG A 1 73 ? -10.205 -7.004 8.783 1.00 91.19 73 ARG A C 1
ATOM 567 O O . ARG A 1 73 ? -11.221 -7.211 9.434 1.00 91.19 73 ARG A O 1
ATOM 574 N N . ALA A 1 74 ? -8.994 -7.114 9.333 1.00 87.75 74 ALA A N 1
ATOM 575 C CA . ALA A 1 74 ? -8.788 -7.523 10.730 1.00 87.75 74 ALA A CA 1
ATOM 576 C C . ALA A 1 74 ? -9.549 -6.653 11.753 1.00 87.75 74 ALA A C 1
ATOM 578 O O . ALA A 1 74 ? -9.984 -7.158 12.784 1.00 87.75 74 ALA A O 1
ATOM 579 N N . THR A 1 75 ? -9.761 -5.369 11.443 1.00 85.94 75 THR A N 1
ATOM 580 C CA . THR A 1 75 ? -10.540 -4.423 12.261 1.00 85.94 75 THR A CA 1
ATOM 581 C C . THR A 1 75 ? -12.041 -4.711 12.286 1.00 85.94 75 THR A C 1
ATOM 583 O O . THR A 1 75 ? -12.727 -4.273 13.198 1.00 85.94 75 THR A O 1
ATOM 586 N N . GLU A 1 76 ? -12.554 -5.426 11.286 1.00 88.44 76 GLU A N 1
ATOM 587 C CA . GLU A 1 76 ? -13.974 -5.771 11.115 1.00 88.44 76 GLU A CA 1
ATOM 588 C C . GLU A 1 76 ? -14.236 -7.254 11.432 1.00 88.44 76 GLU A C 1
ATOM 590 O O . GLU A 1 76 ? -15.332 -7.773 11.217 1.00 88.44 76 GLU A O 1
ATOM 595 N N . CYS A 1 77 ? -13.217 -7.963 11.923 1.00 90.94 77 CYS A N 1
ATOM 596 C CA . CYS A 1 77 ? -13.284 -9.385 12.214 1.00 90.94 77 CYS A CA 1
ATOM 597 C C . CYS A 1 77 ? -14.157 -9.647 13.438 1.00 90.94 77 CYS A C 1
ATOM 599 O O . CYS A 1 77 ? -13.820 -9.240 14.547 1.00 90.94 77 CYS A O 1
ATOM 601 N N . ARG A 1 78 ? -15.254 -10.383 13.234 1.00 88.31 78 ARG A N 1
ATOM 602 C CA . ARG A 1 78 ? -16.116 -10.897 14.313 1.00 88.31 78 ARG A CA 1
ATOM 603 C C . ARG A 1 78 ? -15.671 -12.265 14.842 1.00 88.31 78 ARG A C 1
ATOM 605 O O . ARG A 1 78 ? -16.261 -12.768 15.788 1.00 88.31 78 ARG A O 1
ATOM 612 N N . GLY A 1 79 ? -14.675 -12.885 14.206 1.00 80.44 79 GLY A N 1
ATOM 613 C CA . GLY A 1 79 ? -14.115 -14.160 14.648 1.00 80.44 79 GLY A CA 1
ATOM 614 C C . GLY A 1 79 ? -13.236 -14.015 15.897 1.00 80.44 79 GLY A C 1
ATOM 615 O O . GLY A 1 79 ? -12.713 -12.922 16.144 1.00 80.44 79 GLY A O 1
ATOM 616 N N . PRO A 1 80 ? -13.042 -15.105 16.662 1.00 74.50 80 PRO A N 1
ATOM 617 C CA . PRO A 1 80 ? -12.086 -15.125 17.764 1.00 74.50 80 PRO A CA 1
ATOM 618 C C . PRO A 1 80 ? -10.687 -14.770 17.243 1.00 74.50 80 PRO A C 1
ATOM 620 O O . PRO A 1 80 ? -10.319 -15.125 16.121 1.00 74.50 80 PRO A O 1
ATOM 623 N N . LYS A 1 81 ? -9.921 -14.008 18.030 1.00 70.88 81 LYS A N 1
ATOM 624 C CA . LYS A 1 81 ? -8.545 -13.640 17.670 1.00 70.88 81 LYS A CA 1
ATOM 625 C C . LYS A 1 81 ? -7.723 -14.921 17.561 1.00 70.88 81 LYS A C 1
ATOM 627 O O . LYS A 1 81 ? -7.805 -15.749 18.459 1.00 70.88 81 LYS A O 1
ATOM 632 N N . LYS A 1 82 ? -6.922 -15.062 16.500 1.00 70.69 82 LYS A N 1
ATOM 633 C CA . LYS A 1 82 ? -5.945 -16.151 16.399 1.00 70.69 82 LYS A CA 1
ATOM 634 C C . LYS A 1 82 ? -5.073 -16.130 17.652 1.00 70.69 82 LYS A C 1
ATOM 636 O O . LYS A 1 82 ? -4.428 -15.111 17.926 1.00 70.69 82 LYS A O 1
ATOM 641 N N . ASP A 1 83 ? -5.092 -17.216 18.417 1.00 66.81 83 ASP A N 1
ATOM 642 C CA . ASP A 1 83 ? -4.220 -17.362 19.571 1.00 66.81 83 ASP A CA 1
ATOM 643 C C . ASP A 1 83 ? -2.778 -17.228 19.097 1.00 66.81 83 ASP A C 1
ATOM 645 O O . ASP A 1 83 ? -2.299 -17.979 18.241 1.00 66.81 83 ASP A O 1
ATOM 649 N N . LYS A 1 84 ? -2.078 -16.230 19.636 1.00 69.12 84 LYS A N 1
ATOM 650 C CA . LYS A 1 84 ? -0.628 -16.178 19.518 1.00 69.12 84 LYS A CA 1
ATOM 651 C C . LYS A 1 84 ? -0.111 -17.327 20.374 1.00 69.12 84 LYS A C 1
ATOM 653 O O . LYS A 1 84 ? 0.055 -17.145 21.579 1.00 69.12 84 LYS A O 1
ATOM 658 N N . LYS A 1 85 ? 0.115 -18.504 19.780 1.00 65.50 85 LYS A N 1
ATOM 659 C CA . LYS A 1 85 ? 1.018 -19.477 20.398 1.00 65.50 85 LYS A CA 1
ATOM 660 C C . LYS A 1 85 ? 2.330 -18.730 20.639 1.00 65.50 85 LYS A C 1
ATOM 662 O O . LYS A 1 85 ? 2.921 -18.208 19.696 1.00 65.50 85 LYS A O 1
ATOM 667 N N . ARG A 1 86 ? 2.676 -18.548 21.915 1.00 62.69 86 ARG A N 1
ATOM 668 C CA . ARG A 1 86 ? 4.030 -18.172 22.309 1.00 62.69 86 ARG A CA 1
ATOM 669 C C . ARG A 1 86 ? 4.860 -19.419 22.042 1.00 62.69 86 ARG A C 1
ATOM 671 O O . ARG A 1 86 ? 4.577 -20.445 22.654 1.00 62.69 86 ARG A O 1
ATOM 678 N N . ASP A 1 87 ? 5.737 -19.325 21.055 1.00 59.47 87 ASP A N 1
ATOM 679 C CA . ASP A 1 87 ? 6.860 -20.246 20.905 1.00 59.47 87 ASP A CA 1
ATOM 680 C C . ASP A 1 87 ? 7.902 -19.910 21.982 1.00 59.47 87 ASP A C 1
ATOM 682 O O . ASP A 1 87 ? 8.074 -18.689 22.247 1.00 59.47 87 ASP A O 1
#

InterPro domains:
  IPR001878 Zinc finger, CCHC-type [PF00098] (63-78)
  IPR001878 Zinc finger, CCHC-type [PS50158] (64-78)
  IPR036875 Zinc finger, CCHC-type superfamily [SSF57756] (48-84)

Sequence (87 aa):
MIVEDLMIGLRIEEDNKAAEKRSRGNSTKSGVKIVEEDPSKSKKRKKTSGLKSNPPKMKFNGNCFNCDKRGHRATECRGPKKDKKRD

Organism: NCBI:txid50273

pLDDT: mean 71.13, std 18.42, range [32.78, 95.06]

Radius of gyration: 24.02 Å; chains: 1; bounding box: 39×54×60 Å